Protein AF-A0A3C0ZZ36-F1 (afdb_monomer_lite)

Sequence (146 aa):
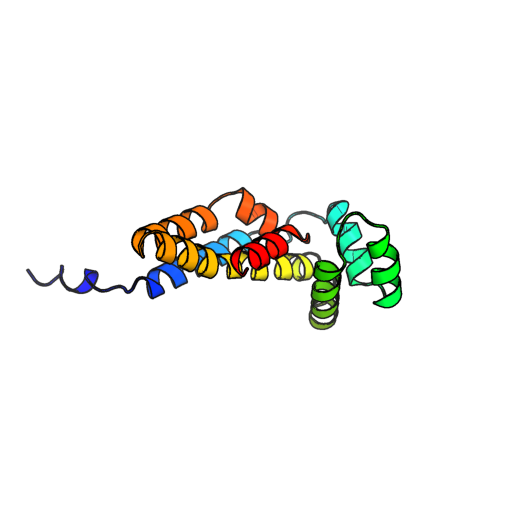MRRYAILQRIPWASWLVLITFLAFALRLARLDFQPLWWDEGWTVYFATSDIPSMMARTAIDIHPPFYYLLLHLWVLLLGPSPFAIRFFSLLVGVLSLPLIFLLARRLFNPRVGLLAALVWAVAPFPIYYSQEARMYALVTFLGLLS

Foldseek 3Di:
DPPVPVPPDPDLVNLLVVLLVLLLVLLLVCLPVDDADDVLVVLLVLLCDDPVVSCVVCVPPPDHSPLSVVLNVQCVPVNSHSSSLLVVLLVLLSLLLVLQLVVLCVVDRNVSSSVRSNCLSPPPVSSVRSSHSDCPSVVSSVVSVD

pLDDT: mean 93.64, std 11.61, range [45.84, 98.75]

Radius of gyration: 18.15 Å; chains: 1; bounding box: 60×28×42 Å

Secondary structure (DSSP, 8-state):
--TTSGGGG--HHHHHHHHHHHHHHHHHTTTTSSPP-HHHHHHHHHHTS-HHHHHHHHTTSSS-THHHHHHHHHHHHH-S-HHHHHHHHHHHHHHHHHHHHHHHHHHT-HHHHHHHHHHHHH-HHHHHHHHSSSTHHHHHHHHHH-

Structure (mmCIF, N/CA/C/O backbone):
data_AF-A0A3C0ZZ36-F1
#
_entry.id   AF-A0A3C0ZZ36-F1
#
loop_
_atom_site.group_PDB
_atom_site.id
_atom_site.type_symbol
_atom_site.label_atom_id
_atom_site.label_alt_id
_atom_site.label_comp_id
_atom_site.label_asym_id
_atom_site.label_entity_id
_atom_site.label_seq_id
_atom_site.pdbx_PDB_ins_code
_atom_site.Cartn_x
_atom_site.Cartn_y
_atom_site.Cartn_z
_atom_site.occupancy
_atom_site.B_iso_or_equiv
_atom_site.auth_seq_id
_atom_site.auth_comp_id
_atom_site.auth_asym_id
_atom_site.auth_atom_id
_atom_site.pdbx_PDB_model_num
ATOM 1 N N . MET A 1 1 ? -37.651 -14.946 23.816 1.00 52.81 1 MET A N 1
ATOM 2 C CA . MET A 1 1 ? -36.394 -14.210 24.106 1.00 52.81 1 MET A CA 1
ATOM 3 C C . MET A 1 1 ? -35.136 -15.075 23.881 1.00 52.81 1 MET A C 1
ATOM 5 O O . MET A 1 1 ? -34.335 -15.234 24.786 1.00 52.81 1 MET A O 1
ATOM 9 N N . ARG A 1 2 ? -34.929 -15.654 22.683 1.00 51.34 2 ARG A N 1
ATOM 10 C CA . ARG A 1 2 ? -33.731 -16.481 22.368 1.00 51.34 2 ARG A CA 1
ATOM 11 C C . ARG A 1 2 ? -32.966 -16.058 21.101 1.00 51.34 2 ARG A C 1
ATOM 13 O O . ARG A 1 2 ? -31.889 -16.575 20.850 1.00 51.34 2 ARG A O 1
ATOM 20 N N . ARG A 1 3 ? -33.475 -15.089 20.325 1.00 48.38 3 ARG A N 1
ATOM 21 C CA . ARG A 1 3 ? -32.844 -14.632 19.066 1.00 48.38 3 ARG A CA 1
ATOM 22 C C . ARG A 1 3 ? -31.754 -13.563 19.243 1.00 48.38 3 ARG A C 1
ATOM 24 O O . ARG A 1 3 ? -30.982 -13.348 18.321 1.00 48.38 3 ARG A O 1
ATOM 31 N N . TYR A 1 4 ? -31.630 -12.954 20.425 1.00 45.84 4 TYR A N 1
ATOM 32 C CA . TYR A 1 4 ? -30.611 -11.927 20.704 1.00 45.84 4 TYR A CA 1
ATOM 33 C C . TYR A 1 4 ? -29.258 -12.492 21.172 1.00 45.84 4 TYR A C 1
ATOM 35 O O . TYR A 1 4 ? -28.280 -11.755 21.233 1.00 45.84 4 TYR A O 1
ATOM 43 N N . ALA A 1 5 ? -29.175 -13.793 21.472 1.00 45.91 5 ALA A N 1
ATOM 44 C CA . ALA A 1 5 ? -27.951 -14.423 21.976 1.00 45.91 5 ALA A CA 1
ATOM 45 C C . ALA A 1 5 ? -26.911 -14.720 20.875 1.00 45.91 5 ALA A C 1
ATOM 47 O O . ALA A 1 5 ? -25.721 -14.794 21.162 1.00 45.91 5 ALA A O 1
ATOM 48 N N . ILE A 1 6 ? -27.335 -14.850 19.611 1.00 47.81 6 ILE A N 1
ATOM 49 C CA . ILE A 1 6 ? -26.441 -15.208 18.492 1.00 47.81 6 ILE A CA 1
ATOM 50 C C . ILE A 1 6 ? -25.561 -14.015 18.073 1.00 47.81 6 ILE A C 1
ATOM 52 O O . ILE A 1 6 ? -24.421 -14.197 17.658 1.00 47.81 6 ILE A O 1
ATOM 56 N N . LEU A 1 7 ? -26.042 -12.781 18.260 1.00 47.69 7 LEU A N 1
ATOM 57 C CA . LEU A 1 7 ? -25.304 -11.562 17.905 1.00 47.69 7 LEU A CA 1
ATOM 58 C C . LEU A 1 7 ? -24.196 -11.192 18.908 1.00 47.69 7 LEU A C 1
ATOM 60 O O . LEU A 1 7 ? -23.440 -10.257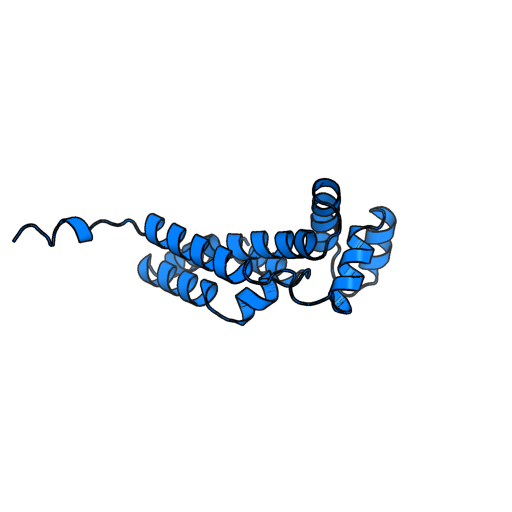 18.658 1.00 47.69 7 LEU A O 1
ATOM 64 N N . GLN A 1 8 ? -24.075 -11.895 20.041 1.00 55.34 8 GLN A N 1
ATOM 65 C CA . GLN A 1 8 ? -23.225 -11.448 21.148 1.00 55.34 8 GLN A CA 1
ATOM 66 C C . GLN A 1 8 ? -21.756 -11.884 21.116 1.00 55.34 8 GLN A C 1
ATOM 68 O O . GLN A 1 8 ? -21.020 -11.477 22.013 1.00 55.34 8 GLN A O 1
ATOM 73 N N . ARG A 1 9 ? -21.260 -12.644 20.131 1.00 58.72 9 ARG A N 1
ATOM 74 C CA . ARG A 1 9 ? -19.826 -13.018 20.117 1.00 58.72 9 ARG A CA 1
ATOM 75 C C . ARG A 1 9 ? -19.209 -13.137 18.730 1.00 58.72 9 ARG A C 1
ATOM 77 O O . ARG A 1 9 ? -18.477 -14.085 18.473 1.00 58.72 9 ARG A O 1
ATOM 84 N N . ILE A 1 10 ? -19.446 -12.176 17.840 1.00 68.50 10 ILE A N 1
ATOM 85 C CA . ILE A 1 10 ? -18.548 -12.052 16.684 1.00 68.50 10 ILE A CA 1
ATOM 86 C C . ILE A 1 10 ? -17.222 -11.480 17.212 1.00 68.50 10 ILE A C 1
ATOM 88 O O . ILE A 1 10 ? -17.213 -10.340 17.691 1.00 68.50 10 ILE A O 1
ATOM 92 N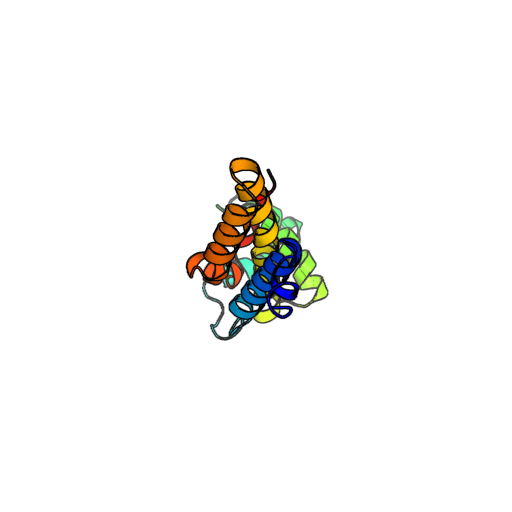 N . PRO A 1 11 ? -16.111 -12.243 17.196 1.00 89.75 11 PRO A N 1
ATOM 93 C CA . PRO A 1 11 ? -14.833 -11.727 17.656 1.00 89.75 11 PRO A CA 1
ATOM 94 C C . PRO A 1 11 ? -14.407 -10.576 16.743 1.00 89.75 11 PRO A C 1
ATOM 96 O O . PRO A 1 11 ? -14.690 -10.575 15.544 1.00 89.75 11 PRO A O 1
ATOM 99 N N . TRP A 1 12 ? -13.682 -9.599 17.288 1.00 91.62 12 TRP A N 1
ATOM 100 C CA . TRP A 1 12 ? -13.133 -8.488 16.498 1.00 91.62 12 TRP A CA 1
ATOM 101 C C . TRP A 1 12 ? -12.318 -8.983 15.291 1.00 91.62 12 TRP A C 1
ATOM 103 O O . TRP A 1 12 ? -12.263 -8.300 14.277 1.00 91.62 12 TRP A O 1
ATOM 113 N N . ALA A 1 13 ? -11.750 -10.191 15.364 1.00 94.19 13 ALA A N 1
ATOM 114 C CA . ALA A 1 13 ? -11.038 -10.826 14.262 1.00 94.19 13 ALA A CA 1
ATOM 115 C C . ALA A 1 13 ? -11.922 -11.023 13.019 1.00 94.19 13 ALA A C 1
ATOM 117 O O . ALA A 1 13 ? -11.485 -10.721 11.916 1.00 94.19 13 ALA A O 1
ATOM 118 N N . SER A 1 14 ? -13.176 -11.461 13.178 1.00 95.94 14 SER A N 1
ATOM 119 C CA . SER A 1 14 ? -14.094 -11.635 12.045 1.00 95.94 14 SER A CA 1
ATOM 120 C C . SER A 1 14 ? -14.426 -10.299 11.385 1.00 95.94 14 SER A C 1
ATOM 122 O O . SER A 1 14 ? -14.431 -10.202 10.163 1.00 95.94 14 SER A O 1
ATOM 124 N N . TRP A 1 15 ? -14.637 -9.249 12.183 1.00 97.19 15 TRP A N 1
ATOM 125 C CA . TRP A 1 15 ? -14.842 -7.898 11.659 1.00 97.19 15 TRP A CA 1
ATOM 126 C C . TRP A 1 15 ? -13.613 -7.377 10.927 1.00 97.19 15 TRP A C 1
ATOM 128 O O . TRP A 1 15 ? -13.745 -6.819 9.845 1.00 97.19 15 TRP A O 1
ATOM 138 N N . LEU A 1 16 ? -12.421 -7.603 11.478 1.00 97.88 16 LEU A N 1
ATOM 139 C CA . LEU A 1 16 ? -11.178 -7.221 10.824 1.00 97.88 16 LEU A CA 1
ATOM 140 C C . LEU A 1 16 ? -11.010 -7.940 9.480 1.00 97.88 16 LEU A C 1
ATOM 142 O O . LEU A 1 16 ? -10.666 -7.292 8.502 1.00 97.88 16 LEU A O 1
ATOM 146 N N . VAL A 1 17 ? -11.315 -9.240 9.399 1.00 98.06 17 VAL A N 1
ATOM 147 C CA . VAL A 1 17 ? -11.288 -9.993 8.132 1.00 98.06 17 VAL A CA 1
ATOM 148 C C . VAL A 1 17 ? -12.256 -9.394 7.111 1.00 98.06 17 VAL A C 1
ATOM 150 O O . VAL A 1 17 ? -11.865 -9.174 5.967 1.00 98.06 17 VAL A O 1
ATOM 153 N N . LEU A 1 18 ? -13.489 -9.076 7.517 1.00 98.25 18 LEU A N 1
ATOM 154 C CA . LEU A 1 18 ? -14.473 -8.443 6.632 1.00 98.25 18 LEU A CA 1
ATOM 155 C C . LEU A 1 18 ? -14.012 -7.060 6.153 1.00 98.25 18 LEU A C 1
ATOM 157 O O . LEU A 1 18 ? -14.162 -6.744 4.975 1.00 98.25 18 LEU A O 1
ATOM 161 N N . ILE A 1 19 ? -13.417 -6.254 7.036 1.00 98.62 19 ILE A N 1
ATOM 162 C CA . ILE A 1 19 ? -12.868 -4.935 6.695 1.00 98.62 19 ILE A CA 1
ATOM 163 C C . ILE A 1 19 ? -11.693 -5.073 5.722 1.00 98.62 19 ILE A C 1
ATOM 165 O O . ILE A 1 19 ? -11.640 -4.348 4.734 1.00 98.62 19 ILE A O 1
ATOM 169 N N . THR A 1 20 ? -10.776 -6.013 5.955 1.00 98.50 20 THR A N 1
ATOM 170 C CA . THR A 1 20 ? -9.646 -6.276 5.052 1.00 98.50 20 THR A CA 1
ATOM 171 C C . THR A 1 20 ? -10.130 -6.758 3.685 1.00 98.50 20 THR A C 1
ATOM 173 O O . THR A 1 20 ? -9.618 -6.305 2.664 1.00 98.50 20 THR A O 1
ATOM 176 N N . PHE A 1 21 ? -11.151 -7.620 3.639 1.00 98.56 21 PHE A N 1
ATOM 177 C CA . PHE A 1 21 ? -11.750 -8.063 2.379 1.00 98.56 21 PHE A CA 1
ATOM 178 C C . PHE A 1 21 ? -12.435 -6.910 1.633 1.00 98.56 21 PHE A C 1
ATOM 180 O O . PHE A 1 21 ? -12.231 -6.752 0.432 1.00 98.56 21 PHE A O 1
ATOM 187 N N . LEU A 1 22 ? -13.186 -6.059 2.341 1.00 98.62 22 LEU A N 1
ATOM 188 C CA . LEU A 1 22 ? -13.759 -4.837 1.772 1.00 98.62 22 LEU A CA 1
ATOM 189 C C . LEU A 1 22 ? -12.660 -3.921 1.215 1.00 98.62 22 LEU A C 1
ATOM 191 O O . LEU A 1 22 ? -12.763 -3.456 0.083 1.00 98.62 22 LEU A O 1
ATOM 195 N N . ALA A 1 23 ? -11.592 -3.695 1.983 1.00 98.56 23 ALA A N 1
ATOM 196 C CA . ALA A 1 23 ? -10.453 -2.881 1.573 1.00 98.56 23 ALA A CA 1
ATOM 197 C C . ALA A 1 23 ? -9.799 -3.422 0.294 1.00 98.56 23 ALA A C 1
ATOM 199 O O . ALA A 1 23 ? -9.497 -2.638 -0.607 1.00 98.56 23 ALA A O 1
ATOM 200 N N . PHE A 1 24 ? -9.611 -4.744 0.216 1.00 98.75 24 PHE A N 1
ATOM 201 C CA . PHE A 1 24 ? -9.090 -5.437 -0.959 1.00 98.75 24 PHE A CA 1
ATOM 202 C C . PHE A 1 24 ? -10.013 -5.266 -2.166 1.00 98.75 24 PHE A C 1
ATOM 204 O O . PHE A 1 24 ? -9.550 -4.839 -3.217 1.00 98.75 24 PHE A O 1
ATOM 211 N N . ALA A 1 25 ? -11.317 -5.514 -2.013 1.00 98.56 25 ALA A N 1
ATOM 212 C CA . ALA A 1 25 ? -12.286 -5.381 -3.098 1.00 98.56 25 ALA A CA 1
ATOM 213 C C . ALA A 1 25 ? -12.347 -3.946 -3.652 1.00 98.56 25 ALA A C 1
ATOM 215 O O . ALA A 1 25 ? -12.322 -3.756 -4.866 1.00 98.56 25 ALA A O 1
ATOM 216 N N . LEU A 1 26 ? -12.363 -2.936 -2.772 1.00 98.38 26 LEU A N 1
ATOM 217 C CA . LEU A 1 26 ? -12.367 -1.525 -3.172 1.00 98.38 26 LEU A CA 1
ATOM 218 C C . LEU A 1 26 ? -11.092 -1.125 -3.919 1.00 98.38 26 LEU A C 1
ATOM 220 O O . LEU A 1 26 ? -11.168 -0.382 -4.890 1.00 98.38 26 LEU A O 1
ATOM 224 N N . ARG A 1 27 ? -9.928 -1.624 -3.488 1.00 98.06 27 ARG A N 1
ATOM 225 C CA . ARG A 1 27 ? -8.645 -1.343 -4.150 1.00 98.06 27 ARG A CA 1
ATOM 226 C C . ARG A 1 27 ? -8.464 -2.151 -5.429 1.00 98.06 27 ARG A C 1
ATOM 228 O O . ARG A 1 27 ? -7.764 -1.702 -6.323 1.00 98.06 27 ARG A O 1
ATOM 235 N N . LEU A 1 28 ? -9.080 -3.323 -5.547 1.00 98.25 28 LEU A N 1
ATOM 236 C CA . LEU A 1 28 ? -9.004 -4.139 -6.760 1.00 98.25 28 LEU A CA 1
ATOM 237 C C . LEU A 1 28 ? -9.914 -3.590 -7.863 1.00 98.25 28 LEU A C 1
ATOM 239 O O . LEU A 1 28 ? -9.624 -3.743 -9.050 1.00 98.25 28 LEU A O 1
ATOM 243 N N . ALA A 1 29 ? -11.012 -2.938 -7.482 1.00 96.75 29 ALA A N 1
ATOM 244 C CA . ALA A 1 29 ? -11.949 -2.352 -8.422 1.00 96.75 29 ALA A CA 1
ATOM 245 C C . ALA A 1 29 ? -11.245 -1.346 -9.347 1.00 96.75 29 ALA A C 1
ATOM 247 O O . ALA A 1 29 ? -10.730 -0.328 -8.893 1.00 96.75 29 ALA A O 1
ATOM 248 N N . ARG A 1 30 ? -11.280 -1.616 -10.660 1.00 94.25 30 ARG A N 1
ATOM 249 C CA . ARG A 1 30 ? -10.719 -0.746 -11.712 1.00 94.25 30 ARG A CA 1
ATOM 250 C C . ARG A 1 30 ? -9.205 -0.502 -11.603 1.00 94.25 30 ARG A C 1
ATOM 252 O O . ARG A 1 30 ? -8.729 0.537 -12.052 1.00 94.25 30 ARG A O 1
ATOM 259 N N . LEU A 1 31 ? -8.455 -1.457 -11.054 1.00 96.12 31 LEU A N 1
ATOM 260 C CA . LEU A 1 31 ? -7.005 -1.339 -10.847 1.00 96.12 31 LEU A CA 1
ATOM 261 C C . LEU A 1 31 ? -6.214 -1.010 -12.132 1.00 96.12 31 LEU A C 1
ATOM 263 O O . LEU A 1 31 ? -5.220 -0.290 -12.095 1.00 96.12 31 LEU A O 1
ATOM 267 N N . ASP A 1 32 ? -6.662 -1.505 -13.281 1.00 93.62 32 ASP A N 1
ATOM 268 C CA . ASP A 1 32 ? -6.039 -1.333 -14.598 1.00 93.62 32 ASP A CA 1
ATOM 269 C C . ASP A 1 32 ? -6.790 -0.352 -15.512 1.00 93.62 32 ASP A C 1
ATOM 271 O O . ASP A 1 32 ? -6.440 -0.201 -16.680 1.00 93.62 32 ASP A O 1
ATOM 275 N N . PHE A 1 33 ? -7.808 0.345 -14.996 1.00 92.88 33 PHE A N 1
ATOM 276 C CA . PHE A 1 33 ? -8.664 1.208 -15.812 1.00 92.88 33 PHE A CA 1
ATOM 277 C C . PHE A 1 33 ? -7.923 2.425 -16.378 1.00 92.88 33 PHE A C 1
ATOM 279 O O . PHE A 1 33 ? -8.180 2.841 -17.506 1.00 92.88 33 PHE A O 1
ATOM 286 N N . GLN A 1 34 ? -7.022 3.020 -15.593 1.00 91.44 34 GLN A N 1
ATOM 287 C CA . GLN A 1 34 ? -6.233 4.171 -16.029 1.00 91.44 34 GLN A CA 1
ATOM 288 C C . GLN A 1 34 ? -4.915 3.710 -16.664 1.00 91.44 34 GLN A C 1
ATOM 290 O O . GLN A 1 34 ? -4.254 2.840 -16.088 1.00 91.44 34 GLN A O 1
ATOM 295 N N . PRO A 1 35 ? -4.475 4.315 -17.782 1.00 93.75 35 PRO A N 1
ATOM 296 C CA . PRO A 1 35 ? -3.114 4.142 -18.279 1.00 93.75 35 PRO A CA 1
ATOM 297 C C . PRO A 1 35 ? -2.071 4.494 -17.212 1.00 93.75 35 PRO A C 1
ATOM 299 O O . PRO A 1 35 ? -2.361 5.234 -16.270 1.00 93.75 35 PRO A O 1
ATOM 302 N N . LEU A 1 36 ? -0.853 3.976 -17.369 1.00 96.25 36 LEU A N 1
ATOM 303 C CA . LEU A 1 36 ? 0.262 4.393 -16.522 1.00 96.25 36 LEU A CA 1
ATOM 304 C C . LEU A 1 36 ? 0.571 5.864 -16.788 1.00 96.25 36 LEU A C 1
ATOM 306 O O . LEU A 1 36 ? 0.721 6.277 -17.940 1.00 96.25 36 LEU A O 1
ATOM 310 N N . TRP A 1 37 ? 0.663 6.645 -15.720 1.00 95.44 37 TRP A N 1
ATOM 311 C CA . TRP A 1 37 ? 1.105 8.032 -15.795 1.00 95.44 37 TRP A CA 1
ATOM 312 C C . TRP A 1 37 ? 2.628 8.121 -15.638 1.00 95.44 37 TRP A C 1
ATOM 314 O O . TRP A 1 37 ? 3.316 7.112 -15.466 1.00 95.44 37 TRP A O 1
ATOM 324 N N . TRP A 1 38 ? 3.166 9.336 -15.740 1.00 96.25 38 TRP A N 1
ATOM 325 C CA . TRP A 1 38 ? 4.606 9.586 -15.856 1.00 96.25 38 TRP A CA 1
ATOM 326 C C . TRP A 1 38 ? 5.448 8.896 -14.768 1.00 96.25 38 TRP A C 1
ATOM 328 O O . TRP A 1 38 ? 6.415 8.196 -15.076 1.00 96.25 38 TRP A O 1
ATOM 338 N N . ASP A 1 39 ? 5.041 9.015 -13.505 1.00 95.12 39 ASP A N 1
ATOM 339 C CA . ASP A 1 39 ? 5.792 8.478 -12.365 1.00 95.12 39 ASP A CA 1
ATOM 340 C C . ASP A 1 39 ? 5.708 6.944 -12.252 1.00 95.12 39 ASP A C 1
ATOM 342 O O . ASP A 1 39 ? 6.658 6.276 -11.822 1.00 95.12 39 ASP A O 1
ATOM 346 N N . GLU A 1 40 ? 4.589 6.346 -12.668 1.00 96.62 40 GLU A N 1
ATOM 347 C CA . GLU A 1 40 ? 4.485 4.889 -12.795 1.00 96.62 40 GLU A CA 1
ATOM 348 C C . GLU A 1 40 ? 5.349 4.371 -13.951 1.00 96.62 40 GLU A C 1
ATOM 350 O O . GLU A 1 40 ? 5.934 3.296 -13.841 1.00 96.62 40 GLU A O 1
ATOM 355 N N . GLY A 1 41 ? 5.509 5.151 -15.025 1.00 96.25 41 GLY A N 1
ATOM 356 C CA . GLY A 1 41 ? 6.432 4.839 -16.117 1.00 96.25 41 GLY A CA 1
ATOM 357 C C . GLY A 1 41 ? 7.881 4.705 -15.640 1.00 96.25 41 GLY A C 1
ATOM 358 O O . GLY A 1 41 ? 8.544 3.713 -15.947 1.00 96.25 41 GLY A O 1
ATOM 359 N N . TRP A 1 42 ? 8.353 5.644 -14.812 1.00 94.94 42 TRP A N 1
ATOM 360 C CA . TRP A 1 42 ? 9.669 5.546 -14.162 1.00 94.94 42 TRP A CA 1
ATOM 361 C C . TRP A 1 42 ? 9.789 4.325 -13.260 1.00 94.94 42 TRP A C 1
ATOM 363 O O . TRP A 1 42 ? 10.823 3.657 -13.232 1.00 94.94 42 TRP A O 1
ATOM 373 N N . THR A 1 43 ? 8.712 4.003 -12.554 1.00 96.19 43 THR A N 1
ATOM 374 C CA . THR A 1 43 ? 8.667 2.818 -11.703 1.00 96.19 43 THR A CA 1
ATOM 375 C C . THR A 1 43 ? 8.84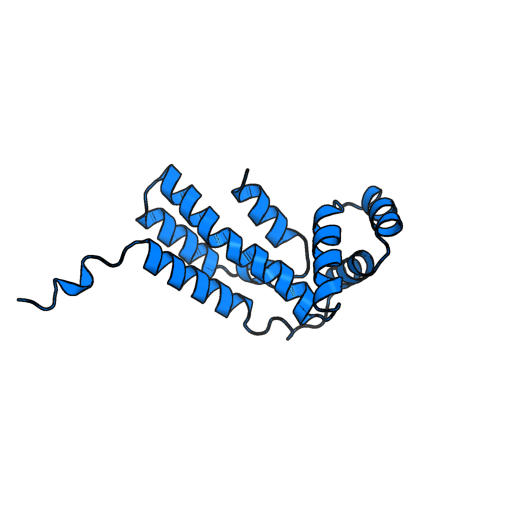0 1.539 -12.518 1.00 96.19 43 THR A C 1
ATOM 377 O O . THR A 1 43 ? 9.652 0.692 -12.145 1.00 96.19 43 THR A O 1
ATOM 380 N N . VAL A 1 44 ? 8.132 1.411 -13.645 1.00 96.81 44 VAL A N 1
ATOM 381 C CA . VAL A 1 44 ? 8.298 0.279 -14.567 1.00 96.81 44 VAL A CA 1
ATOM 382 C C . VAL A 1 44 ? 9.724 0.232 -15.099 1.00 96.81 44 VAL A C 1
ATOM 384 O O . VAL A 1 44 ? 10.351 -0.819 -15.019 1.00 96.81 44 VAL A O 1
ATOM 387 N N . TYR A 1 45 ? 10.261 1.364 -15.564 1.00 96.00 45 TYR A N 1
ATOM 388 C CA . TYR A 1 45 ? 11.627 1.452 -16.083 1.00 96.00 45 TYR A CA 1
ATOM 389 C C . TYR A 1 45 ? 12.661 0.900 -15.091 1.00 96.00 45 TYR A C 1
ATOM 391 O O . TYR A 1 45 ? 13.483 0.056 -15.460 1.00 96.00 45 TYR A O 1
ATOM 399 N N . PHE A 1 46 ? 12.597 1.317 -13.822 1.00 96.31 46 PHE A N 1
ATOM 400 C CA . PHE A 1 46 ? 13.496 0.812 -12.784 1.00 96.31 46 PHE A CA 1
ATOM 401 C C . PHE A 1 46 ? 13.245 -0.660 -12.459 1.00 96.31 46 PHE A C 1
ATOM 403 O O . PHE A 1 46 ? 14.197 -1.433 -12.411 1.00 96.31 46 PHE A O 1
ATOM 410 N N . ALA A 1 47 ? 11.984 -1.066 -12.295 1.00 96.50 47 ALA A N 1
ATOM 411 C CA . ALA A 1 47 ? 11.631 -2.443 -11.958 1.00 96.50 47 ALA A CA 1
ATOM 412 C C . ALA A 1 47 ? 12.002 -3.449 -13.061 1.00 96.50 47 ALA A C 1
ATOM 414 O O . ALA A 1 47 ? 12.222 -4.617 -12.760 1.00 96.50 47 ALA A O 1
ATOM 415 N N . THR A 1 48 ? 12.109 -3.025 -14.323 1.00 96.81 48 THR A N 1
ATOM 416 C CA . THR A 1 48 ? 12.551 -3.882 -15.439 1.00 96.81 48 THR A CA 1
ATOM 417 C C . THR A 1 48 ? 14.038 -3.750 -15.780 1.00 96.81 48 THR A C 1
ATOM 419 O O . THR A 1 48 ? 14.522 -4.463 -16.655 1.00 96.81 48 THR A O 1
ATOM 422 N N . SER A 1 49 ? 14.765 -2.841 -15.127 1.00 95.75 49 SER A N 1
ATOM 423 C CA . SER A 1 49 ? 16.213 -2.686 -15.310 1.00 95.75 49 SER A CA 1
ATOM 424 C C . SER A 1 49 ? 16.991 -3.769 -14.556 1.00 95.75 49 SER A C 1
ATOM 426 O O . SER A 1 49 ? 16.472 -4.392 -13.628 1.00 95.75 49 SER A O 1
ATOM 428 N N . ASP A 1 50 ? 18.262 -3.976 -14.918 1.00 96.00 50 ASP A N 1
ATOM 429 C CA . ASP A 1 50 ? 19.156 -4.777 -14.082 1.00 96.00 50 ASP A CA 1
ATOM 430 C C . ASP A 1 50 ? 19.378 -4.110 -12.708 1.00 96.00 50 ASP A C 1
ATOM 432 O O . ASP A 1 50 ? 19.303 -2.884 -12.553 1.00 96.00 50 ASP A O 1
ATOM 436 N N . ILE A 1 51 ? 19.624 -4.933 -11.683 1.00 96.50 51 ILE A N 1
ATOM 437 C CA . ILE A 1 51 ? 19.749 -4.458 -10.299 1.00 96.50 51 ILE A CA 1
ATOM 438 C C . ILE A 1 51 ? 20.897 -3.442 -10.141 1.00 96.50 51 ILE A C 1
ATOM 440 O O . ILE A 1 51 ? 20.653 -2.400 -9.528 1.00 96.50 51 ILE A O 1
ATOM 444 N N . PRO A 1 52 ? 22.118 -3.660 -10.680 1.00 96.69 52 PRO A N 1
ATOM 445 C CA . PRO A 1 52 ? 23.204 -2.686 -10.554 1.00 96.69 52 PRO A CA 1
ATOM 446 C C . PRO A 1 52 ? 22.863 -1.310 -11.142 1.00 96.69 52 PRO A C 1
ATOM 448 O O . PRO A 1 52 ? 23.103 -0.291 -10.494 1.00 96.69 52 PRO A O 1
ATOM 451 N N . SER A 1 53 ? 22.255 -1.263 -12.328 1.00 95.12 53 SER A N 1
ATOM 452 C CA . SER A 1 53 ? 21.847 -0.020 -12.986 1.00 95.12 53 SER A CA 1
ATOM 453 C C . SER A 1 53 ? 20.725 0.669 -12.226 1.00 95.12 53 SER A C 1
ATOM 455 O O . SER A 1 53 ? 20.759 1.889 -12.065 1.00 95.12 53 SER A O 1
ATOM 457 N N . MET A 1 54 ? 19.743 -0.089 -11.730 1.00 96.25 54 MET A N 1
ATOM 458 C CA . MET A 1 54 ? 18.690 0.444 -10.868 1.00 96.25 54 MET A CA 1
ATOM 459 C C . MET A 1 54 ? 19.292 1.074 -9.608 1.00 96.25 54 MET A C 1
ATOM 461 O O . MET A 1 54 ? 18.961 2.215 -9.291 1.00 96.25 54 MET A O 1
ATOM 465 N N . MET A 1 55 ? 20.203 0.383 -8.916 1.00 96.06 55 MET A N 1
ATOM 466 C CA . MET A 1 55 ? 20.866 0.905 -7.714 1.00 96.06 55 MET A CA 1
ATOM 467 C C . MET A 1 55 ? 21.673 2.172 -8.015 1.00 96.06 55 MET A C 1
ATOM 469 O O . MET A 1 55 ? 21.528 3.169 -7.316 1.00 96.06 55 MET A O 1
ATOM 473 N N . ALA A 1 56 ? 22.475 2.166 -9.083 1.00 94.81 56 ALA A N 1
ATOM 474 C CA . ALA A 1 56 ? 23.293 3.315 -9.463 1.00 94.81 56 ALA A CA 1
ATOM 475 C C . ALA A 1 56 ? 22.449 4.551 -9.816 1.00 94.81 56 ALA A C 1
ATOM 477 O O . ALA A 1 56 ? 22.803 5.668 -9.448 1.00 94.81 56 ALA A O 1
ATOM 478 N N . ARG A 1 57 ? 21.318 4.362 -10.507 1.00 92.81 57 ARG A N 1
ATOM 479 C CA . ARG A 1 57 ? 20.431 5.463 -10.913 1.00 92.81 57 ARG A CA 1
ATOM 480 C C . ARG A 1 57 ? 19.587 5.988 -9.756 1.00 92.81 57 ARG A C 1
ATOM 482 O O . ARG A 1 57 ? 19.441 7.194 -9.619 1.00 92.81 57 ARG A O 1
ATOM 489 N N . THR A 1 58 ? 19.061 5.103 -8.913 1.00 92.94 58 THR A N 1
ATOM 490 C CA . THR A 1 58 ? 18.267 5.498 -7.735 1.00 92.94 58 THR A CA 1
ATOM 491 C C . THR A 1 58 ? 19.117 6.160 -6.651 1.00 92.94 58 THR A C 1
ATOM 493 O O . THR A 1 58 ? 18.602 6.981 -5.903 1.00 92.94 58 THR A O 1
ATOM 496 N N . ALA A 1 59 ? 20.425 5.884 -6.592 1.00 91.44 59 ALA A N 1
ATOM 497 C CA . ALA A 1 59 ? 21.348 6.551 -5.669 1.00 91.44 59 ALA A CA 1
ATOM 498 C C . ALA A 1 59 ? 21.492 8.067 -5.913 1.00 91.44 59 ALA A C 1
ATOM 500 O O . ALA A 1 59 ? 21.903 8.791 -5.009 1.00 91.44 59 ALA A O 1
ATOM 501 N N . ILE A 1 60 ? 21.165 8.537 -7.120 1.00 91.12 60 ILE A N 1
ATOM 502 C CA . ILE A 1 60 ? 21.132 9.962 -7.486 1.00 91.12 60 ILE A CA 1
ATOM 503 C C . ILE A 1 60 ? 19.701 10.473 -7.726 1.00 91.12 60 ILE A C 1
ATOM 505 O O . ILE A 1 60 ? 19.524 11.608 -8.166 1.00 91.12 60 ILE A O 1
ATOM 509 N N . ASP A 1 61 ? 18.691 9.640 -7.461 1.00 86.44 61 ASP A N 1
ATOM 510 C CA . ASP A 1 61 ? 17.272 9.993 -7.521 1.00 86.44 61 ASP A CA 1
ATOM 511 C C . ASP A 1 61 ? 16.774 10.439 -6.136 1.00 86.44 61 ASP A C 1
ATOM 513 O O . ASP A 1 61 ? 17.437 10.253 -5.115 1.00 86.44 61 ASP A O 1
ATOM 517 N N . ILE A 1 62 ? 15.573 11.012 -6.083 1.00 86.50 62 ILE A N 1
ATOM 518 C CA . ILE A 1 62 ? 14.921 11.376 -4.819 1.00 86.50 62 ILE A CA 1
ATOM 519 C C . ILE A 1 62 ? 14.270 10.168 -4.118 1.00 86.50 62 ILE A C 1
ATOM 521 O O . ILE A 1 62 ? 13.950 10.250 -2.931 1.00 86.50 62 ILE A O 1
ATOM 525 N N . HIS A 1 63 ? 14.060 9.048 -4.822 1.00 86.62 63 HIS A N 1
ATOM 526 C CA . HIS A 1 63 ? 13.381 7.860 -4.303 1.00 86.62 63 HIS A CA 1
ATOM 527 C C . HIS A 1 63 ? 14.352 6.708 -3.994 1.00 86.62 63 HIS A C 1
ATOM 529 O O . HIS A 1 63 ? 15.021 6.205 -4.901 1.00 86.62 63 HIS A O 1
ATOM 535 N N . PRO A 1 64 ? 14.368 6.195 -2.748 1.00 88.19 64 PRO A N 1
ATOM 536 C CA . PRO A 1 64 ? 15.197 5.050 -2.381 1.00 88.19 64 PRO A CA 1
ATOM 537 C C . PRO A 1 64 ? 14.879 3.771 -3.185 1.00 88.19 64 PRO A C 1
ATOM 539 O O . PRO A 1 64 ? 13.719 3.522 -3.527 1.00 88.19 64 PRO A O 1
ATOM 542 N N . PRO A 1 65 ? 15.870 2.883 -3.401 1.00 94.06 65 PRO A N 1
ATOM 543 C CA . PRO A 1 65 ? 15.747 1.722 -4.290 1.00 94.06 65 PRO A CA 1
ATOM 544 C C . PRO A 1 65 ? 14.793 0.629 -3.802 1.00 94.06 65 PRO A C 1
ATOM 546 O O . PRO A 1 65 ? 14.428 -0.254 -4.574 1.00 94.06 65 PRO A O 1
ATOM 549 N N . PHE A 1 66 ? 14.426 0.630 -2.519 1.00 96.06 66 PHE A N 1
ATOM 550 C CA . PHE A 1 66 ? 13.829 -0.545 -1.885 1.00 96.06 66 PHE A CA 1
ATOM 551 C C . PHE A 1 66 ? 12.483 -0.947 -2.496 1.00 96.06 66 PHE A C 1
ATOM 553 O O . PHE A 1 66 ? 12.247 -2.128 -2.739 1.00 96.06 66 PHE A O 1
ATOM 560 N N . TYR A 1 67 ? 11.627 0.028 -2.817 1.00 97.19 67 TYR A N 1
ATOM 561 C CA . TYR A 1 67 ? 10.362 -0.250 -3.497 1.00 97.19 67 TYR A CA 1
ATOM 562 C C . TYR A 1 67 ? 10.589 -0.875 -4.880 1.00 97.19 67 TYR A C 1
ATOM 564 O O . TYR A 1 67 ? 9.979 -1.893 -5.200 1.00 97.19 67 TYR A O 1
ATOM 572 N N . TYR A 1 68 ? 11.508 -0.311 -5.671 1.00 97.19 68 TYR A N 1
ATOM 573 C CA . TYR A 1 68 ? 11.821 -0.813 -7.009 1.00 97.19 68 TYR A CA 1
ATOM 574 C C . TYR A 1 68 ? 12.435 -2.214 -6.968 1.00 97.19 68 TYR A C 1
ATOM 576 O O . TYR A 1 68 ? 12.105 -3.037 -7.811 1.00 97.19 68 TYR A O 1
ATOM 584 N N . LEU A 1 69 ? 13.257 -2.521 -5.959 1.00 97.56 69 LEU A N 1
ATOM 585 C CA . LEU A 1 69 ? 13.836 -3.852 -5.773 1.00 97.56 69 LEU A CA 1
ATOM 586 C C . LEU A 1 69 ? 12.765 -4.912 -5.488 1.00 97.56 69 LEU A C 1
ATOM 588 O O . LEU A 1 69 ? 12.784 -5.985 -6.087 1.00 97.56 69 LEU A O 1
ATOM 592 N N . LEU A 1 70 ? 11.815 -4.618 -4.597 1.00 98.12 70 LEU A N 1
ATOM 593 C CA . LEU A 1 70 ? 10.708 -5.538 -4.326 1.00 98.12 70 LEU A CA 1
ATOM 594 C C . LEU A 1 70 ? 9.810 -5.704 -5.554 1.00 98.12 70 LEU A C 1
ATOM 596 O O . LEU A 1 70 ? 9.411 -6.822 -5.882 1.00 98.12 70 LEU A O 1
ATOM 600 N N . LEU A 1 71 ? 9.536 -4.606 -6.259 1.00 98.25 71 LEU A N 1
ATOM 601 C CA . LEU A 1 71 ? 8.741 -4.643 -7.477 1.00 98.25 71 LEU A CA 1
ATOM 602 C C . LEU A 1 71 ? 9.459 -5.387 -8.612 1.00 98.25 71 LEU A C 1
ATOM 604 O O . LEU A 1 71 ? 8.800 -6.094 -9.363 1.00 98.25 71 LEU A O 1
ATOM 608 N N . HIS A 1 72 ? 10.787 -5.305 -8.713 1.00 98.00 72 HIS A N 1
ATOM 609 C CA . HIS A 1 72 ? 11.585 -6.086 -9.661 1.00 98.00 72 HIS A CA 1
ATOM 610 C C . HIS A 1 72 ? 11.358 -7.586 -9.452 1.00 98.00 72 HIS A C 1
ATOM 612 O O . HIS A 1 72 ? 10.986 -8.292 -10.387 1.00 98.00 72 HIS A O 1
ATOM 618 N N . LEU A 1 73 ? 11.476 -8.066 -8.208 1.00 98.06 73 LEU A N 1
ATOM 619 C CA . LEU A 1 73 ? 11.197 -9.467 -7.872 1.00 98.06 73 LEU A CA 1
ATOM 620 C C . LEU A 1 73 ? 9.751 -9.860 -8.203 1.00 98.06 73 LEU A C 1
ATOM 622 O O . LEU A 1 73 ? 9.507 -10.952 -8.708 1.00 98.06 73 LEU A O 1
ATOM 626 N N . TRP A 1 74 ? 8.795 -8.967 -7.958 1.00 98.38 74 TRP A N 1
ATOM 627 C CA . TRP A 1 74 ? 7.390 -9.185 -8.296 1.00 98.38 74 TRP A CA 1
ATOM 628 C C . TRP A 1 74 ? 7.150 -9.293 -9.809 1.00 98.38 74 TRP A C 1
ATOM 630 O O . TRP A 1 74 ? 6.450 -10.193 -10.277 1.00 98.38 74 TRP A O 1
ATOM 640 N N . VAL A 1 75 ? 7.772 -8.404 -10.584 1.00 97.88 75 VAL A N 1
ATOM 641 C CA . VAL A 1 75 ? 7.709 -8.377 -12.050 1.00 97.88 75 VAL A CA 1
ATOM 642 C C . VAL A 1 75 ? 8.348 -9.624 -12.656 1.00 97.88 75 VAL A C 1
ATOM 644 O O . VAL A 1 75 ? 7.821 -10.139 -13.639 1.00 97.88 75 VAL A O 1
ATOM 647 N N . LEU A 1 76 ? 9.413 -10.171 -12.062 1.00 97.44 76 LEU A N 1
ATOM 648 C CA . LEU A 1 76 ? 9.984 -11.451 -12.503 1.00 97.44 76 LEU A CA 1
ATOM 649 C C . LEU A 1 76 ? 8.985 -12.617 -12.394 1.00 97.44 76 LEU A C 1
ATOM 651 O O . LEU A 1 76 ? 9.077 -13.565 -13.169 1.00 97.44 76 LEU A O 1
ATOM 655 N N . LEU A 1 77 ? 8.033 -12.552 -11.456 1.00 97.38 77 LEU A N 1
ATOM 656 C CA . LEU A 1 77 ? 7.040 -13.606 -11.232 1.00 97.38 77 LEU A CA 1
ATOM 657 C C . LEU A 1 77 ? 5.775 -13.437 -12.086 1.00 97.38 77 LEU A C 1
ATOM 659 O O . LEU A 1 77 ? 5.232 -14.428 -12.566 1.00 97.38 77 LEU A O 1
ATOM 663 N N . LEU A 1 78 ? 5.281 -12.204 -12.244 1.00 97.12 78 LEU A N 1
ATOM 664 C CA . LEU A 1 78 ? 3.961 -11.920 -12.838 1.00 97.12 78 LEU A CA 1
ATOM 665 C C . LEU A 1 78 ? 4.006 -11.056 -14.110 1.00 97.12 78 LEU A C 1
ATOM 667 O O . LEU A 1 78 ? 2.973 -10.833 -14.743 1.00 97.12 78 LEU A O 1
ATOM 671 N N . GLY A 1 79 ? 5.186 -10.573 -14.495 1.00 96.69 79 GLY A N 1
ATOM 672 C CA . GLY A 1 79 ? 5.394 -9.671 -15.626 1.00 96.69 79 GLY A CA 1
ATOM 673 C C . GLY A 1 79 ? 5.085 -8.193 -15.323 1.00 96.69 79 GLY A C 1
ATOM 674 O O . GLY A 1 79 ? 4.491 -7.864 -14.295 1.00 96.69 79 GLY A O 1
ATOM 675 N N . PRO A 1 80 ? 5.467 -7.266 -16.224 1.00 95.94 80 PRO A N 1
ATOM 676 C CA . PRO A 1 80 ? 5.388 -5.817 -16.000 1.00 95.94 80 PRO A CA 1
ATOM 677 C C . PRO A 1 80 ? 4.057 -5.188 -16.453 1.00 95.94 80 PRO A C 1
ATOM 679 O O . PRO A 1 80 ? 4.024 -4.033 -16.874 1.00 95.94 80 PRO A O 1
ATOM 682 N N . SER A 1 81 ? 2.947 -5.931 -16.427 1.00 96.00 81 SER A N 1
ATOM 683 C CA . SER A 1 81 ? 1.654 -5.366 -16.842 1.00 96.00 81 SER A CA 1
ATOM 684 C C . SER A 1 81 ? 1.173 -4.286 -15.857 1.00 96.00 81 SER A C 1
ATOM 686 O O . SER A 1 81 ? 1.442 -4.415 -14.658 1.00 96.00 81 SER A O 1
ATOM 688 N N . PRO A 1 82 ? 0.411 -3.263 -16.305 1.00 96.12 82 PRO A N 1
ATOM 689 C CA . PRO A 1 82 ? -0.162 -2.247 -15.416 1.00 96.12 82 PRO A CA 1
ATOM 690 C C . PRO A 1 82 ? -0.933 -2.847 -14.236 1.00 96.12 82 PRO A C 1
ATOM 692 O O . PRO A 1 82 ? -0.793 -2.396 -13.100 1.00 96.12 82 PRO A O 1
ATOM 695 N N . PHE A 1 83 ? -1.691 -3.917 -14.491 1.00 97.56 83 PHE A N 1
ATOM 696 C CA . PHE A 1 83 ? -2.379 -4.660 -13.444 1.00 97.56 83 PHE A CA 1
ATOM 697 C C . PHE A 1 83 ? -1.389 -5.268 -12.443 1.00 97.56 83 PHE A C 1
ATOM 699 O O . PHE A 1 83 ? -1.518 -5.032 -11.247 1.00 97.56 83 PHE A O 1
ATOM 706 N N . ALA A 1 84 ? -0.387 -6.023 -12.910 1.00 97.62 84 ALA A N 1
ATOM 707 C CA . ALA A 1 84 ? 0.545 -6.737 -12.037 1.00 97.62 84 ALA A CA 1
ATOM 708 C C . ALA A 1 84 ? 1.345 -5.792 -11.129 1.00 97.62 84 ALA A C 1
ATOM 710 O O . ALA A 1 84 ? 1.474 -6.066 -9.934 1.00 97.62 84 ALA A O 1
ATOM 711 N N . ILE A 1 85 ? 1.839 -4.671 -11.663 1.00 97.62 85 ILE A N 1
ATOM 712 C CA . ILE A 1 85 ? 2.640 -3.716 -10.883 1.00 97.62 85 ILE A CA 1
ATOM 713 C C . ILE A 1 85 ? 1.801 -2.970 -9.839 1.00 97.62 85 ILE A C 1
ATOM 715 O O . ILE A 1 85 ? 2.242 -2.797 -8.705 1.00 97.62 85 ILE A O 1
ATOM 719 N N . ARG A 1 86 ? 0.561 -2.588 -10.172 1.00 98.31 86 ARG A N 1
ATOM 720 C CA . ARG A 1 86 ? -0.355 -1.949 -9.215 1.00 98.31 86 ARG A CA 1
ATOM 721 C C . ARG A 1 86 ? -0.886 -2.953 -8.199 1.00 98.31 86 ARG A C 1
ATOM 723 O O . ARG A 1 86 ? -1.122 -2.600 -7.048 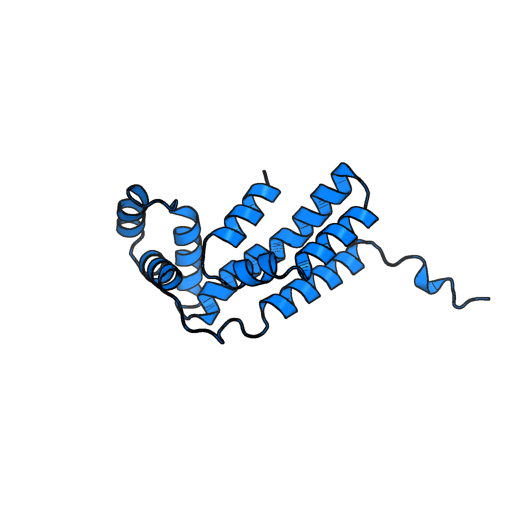1.00 98.31 86 ARG A O 1
ATOM 730 N N . PHE A 1 87 ? -1.018 -4.221 -8.589 1.00 98.44 87 PHE A N 1
ATOM 731 C CA . PHE A 1 87 ? -1.440 -5.292 -7.693 1.00 98.44 87 PHE A CA 1
ATOM 732 C C . PHE A 1 87 ? -0.430 -5.519 -6.560 1.00 98.44 87 PHE A C 1
ATOM 734 O O . PHE A 1 87 ? -0.841 -5.778 -5.431 1.00 98.44 87 PHE A O 1
ATOM 741 N N . PHE A 1 88 ? 0.871 -5.318 -6.807 1.00 98.50 88 PHE A N 1
ATOM 742 C CA . PHE A 1 88 ? 1.876 -5.288 -5.740 1.00 98.50 88 PHE A CA 1
ATOM 743 C C . PHE A 1 88 ? 1.570 -4.203 -4.694 1.00 98.50 88 PHE A C 1
ATOM 745 O O . PHE A 1 88 ? 1.400 -4.518 -3.513 1.00 98.50 88 PHE A O 1
ATOM 752 N N . SER A 1 89 ? 1.440 -2.939 -5.118 1.00 98.19 89 SER A N 1
ATOM 753 C CA . SER A 1 89 ? 1.097 -1.823 -4.220 1.00 98.19 89 SER A CA 1
ATOM 754 C C . SER A 1 89 ? -0.218 -2.058 -3.481 1.00 98.19 89 SER A C 1
ATOM 756 O O . SER A 1 89 ? -0.315 -1.771 -2.286 1.00 98.19 89 SER A O 1
ATOM 758 N N . LEU A 1 90 ? -1.209 -2.636 -4.161 1.00 98.38 90 LEU A N 1
ATOM 759 C CA . LEU A 1 90 ? -2.504 -2.967 -3.583 1.00 98.38 90 LEU A CA 1
ATOM 760 C C . LEU A 1 90 ? -2.356 -3.937 -2.420 1.00 98.38 90 LEU A C 1
ATOM 762 O O . LEU A 1 90 ? -2.907 -3.683 -1.348 1.00 98.38 90 LEU A O 1
ATOM 766 N N . LEU A 1 91 ? -1.624 -5.037 -2.614 1.00 98.50 91 LEU A N 1
ATOM 767 C CA . LEU A 1 91 ? -1.424 -6.042 -1.573 1.00 98.50 91 LEU A CA 1
ATOM 768 C C . LEU A 1 91 ? -0.734 -5.430 -0.354 1.00 98.50 91 LEU A C 1
ATOM 770 O O . LEU A 1 91 ? -1.206 -5.608 0.767 1.00 98.50 91 LEU A O 1
ATOM 774 N N . VAL A 1 92 ? 0.319 -4.642 -0.570 1.00 98.31 92 VAL A N 1
ATOM 775 C CA . VAL A 1 92 ? 1.027 -3.935 0.508 1.00 98.31 92 VAL A CA 1
ATOM 776 C C . VAL A 1 92 ? 0.099 -2.946 1.234 1.00 98.31 92 VAL A C 1
ATOM 778 O O . VAL A 1 92 ? 0.065 -2.896 2.467 1.00 98.31 92 VAL A O 1
ATOM 781 N N . GLY A 1 93 ? -0.724 -2.206 0.490 1.00 98.31 93 GLY A N 1
ATOM 782 C CA . GLY A 1 93 ? -1.721 -1.293 1.047 1.00 98.31 93 GLY A CA 1
ATOM 783 C C . GLY A 1 93 ? -2.789 -2.008 1.881 1.00 98.31 93 GLY A C 1
ATOM 784 O O . GLY A 1 93 ? -3.167 -1.527 2.950 1.00 98.31 93 GLY A O 1
ATOM 785 N N . VAL A 1 94 ? -3.239 -3.190 1.450 1.00 98.62 94 VAL A N 1
ATOM 786 C CA . VAL A 1 94 ? -4.190 -4.031 2.199 1.00 98.62 94 VAL A CA 1
ATOM 787 C C . VAL A 1 94 ? -3.553 -4.601 3.470 1.00 98.62 94 VAL A C 1
ATOM 789 O O . VAL A 1 94 ? -4.196 -4.613 4.520 1.00 98.62 94 VAL A O 1
ATOM 792 N N . LEU A 1 95 ? -2.280 -5.006 3.420 1.00 98.19 95 LEU A N 1
ATOM 793 C CA . LEU A 1 95 ? -1.538 -5.501 4.587 1.00 98.19 95 LEU A CA 1
ATOM 794 C C . LEU A 1 95 ? -1.330 -4.432 5.672 1.00 98.19 95 LEU A C 1
ATOM 796 O O . LEU A 1 95 ? -1.124 -4.776 6.836 1.00 98.19 95 LEU A O 1
ATOM 800 N N . SER A 1 96 ? -1.463 -3.146 5.335 1.00 98.38 96 SER A N 1
ATOM 801 C CA . SER A 1 96 ? -1.461 -2.059 6.323 1.00 98.38 96 SER A CA 1
ATOM 802 C C . SER A 1 96 ? -2.690 -2.080 7.248 1.00 98.38 96 SER A C 1
ATOM 804 O O . SER A 1 96 ? -2.605 -1.605 8.379 1.00 98.38 96 SER A O 1
ATOM 806 N N . LEU A 1 97 ? -3.834 -2.646 6.829 1.00 98.25 97 LEU A N 1
ATOM 807 C CA . LEU A 1 97 ? -5.081 -2.601 7.615 1.00 98.25 97 LEU A CA 1
ATOM 808 C C . LEU A 1 97 ? -4.985 -3.344 8.960 1.00 98.25 97 LEU A C 1
ATOM 810 O O . LEU A 1 97 ? -5.356 -2.759 9.983 1.00 98.25 97 LEU A O 1
ATOM 814 N N . PRO A 1 98 ? -4.473 -4.591 9.015 1.00 97.94 98 PRO A N 1
ATOM 815 C CA . PRO A 1 98 ? -4.195 -5.254 10.284 1.00 97.94 98 PRO A CA 1
ATOM 816 C C . PRO A 1 98 ? -3.266 -4.450 11.198 1.00 97.94 98 PRO A C 1
ATOM 818 O O . PRO A 1 98 ? -3.514 -4.394 12.400 1.00 97.94 98 PRO A O 1
ATOM 821 N N . LEU A 1 99 ? -2.237 -3.791 10.654 1.00 98.50 99 LEU A N 1
ATOM 822 C CA . LEU A 1 99 ? -1.302 -2.995 11.456 1.00 98.50 99 LEU A CA 1
ATOM 823 C C . LEU A 1 99 ? -1.976 -1.752 12.048 1.00 98.50 99 LEU A C 1
ATOM 825 O O . LEU A 1 99 ? -1.827 -1.488 13.239 1.00 98.50 99 LEU A O 1
ATOM 829 N N . ILE A 1 100 ? -2.805 -1.053 11.267 1.00 98.50 100 ILE A N 1
ATOM 830 C CA . ILE A 1 100 ? -3.621 0.074 11.749 1.00 98.50 100 ILE A CA 1
ATOM 831 C C . ILE A 1 100 ? -4.541 -0.372 12.883 1.00 98.50 100 ILE A C 1
ATOM 833 O O . ILE A 1 100 ? -4.613 0.287 13.923 1.00 98.50 100 ILE A O 1
ATOM 837 N N . PHE A 1 101 ? -5.216 -1.514 12.711 1.00 98.56 101 PHE A N 1
ATOM 838 C CA . PHE A 1 101 ? -6.046 -2.096 13.761 1.00 98.56 101 PHE A CA 1
ATOM 839 C C . PHE A 1 101 ? -5.232 -2.365 15.032 1.00 98.56 101 PHE A C 1
ATOM 841 O O . PHE A 1 101 ? -5.666 -1.991 16.123 1.00 98.56 101 PHE A O 1
ATOM 848 N N . LEU A 1 102 ? -4.069 -3.013 14.907 1.00 98.25 102 LEU A N 1
ATOM 849 C CA . LEU A 1 102 ? -3.223 -3.376 16.044 1.00 98.25 102 LEU A CA 1
ATOM 850 C C . LEU A 1 102 ? -2.698 -2.138 16.776 1.00 98.25 102 LEU A C 1
ATOM 852 O O . LEU A 1 102 ? -2.762 -2.099 18.006 1.00 98.25 102 LEU A O 1
ATOM 856 N N . LEU A 1 103 ? -2.256 -1.117 16.041 1.00 98.44 103 LEU A N 1
ATOM 857 C CA . LEU A 1 103 ? -1.785 0.147 16.599 1.00 98.44 103 LEU A CA 1
ATOM 858 C C . LEU A 1 103 ? -2.898 0.860 17.378 1.00 98.44 103 LEU A C 1
ATOM 860 O O . LEU A 1 103 ? -2.747 1.138 18.568 1.00 98.44 103 LEU A O 1
ATOM 864 N N . ALA A 1 104 ? -4.055 1.088 16.754 1.00 98.44 104 ALA A N 1
ATOM 865 C CA . ALA A 1 104 ? -5.181 1.758 17.403 1.00 98.44 104 ALA A CA 1
ATOM 866 C C . ALA A 1 104 ? -5.761 0.935 18.568 1.00 98.44 104 ALA A C 1
ATOM 868 O O . ALA A 1 104 ? -6.170 1.492 19.589 1.00 98.44 104 ALA A O 1
ATOM 869 N N . ARG A 1 105 ? -5.748 -0.400 18.472 1.00 97.75 105 ARG A N 1
ATOM 870 C CA . ARG A 1 105 ? -6.111 -1.281 19.589 1.00 97.75 105 ARG A CA 1
ATOM 871 C C . ARG A 1 105 ? -5.137 -1.146 20.757 1.00 97.75 105 ARG A C 1
ATOM 873 O O . ARG A 1 105 ? -5.597 -1.164 21.894 1.00 97.75 105 ARG A O 1
ATOM 880 N N . ARG A 1 106 ? -3.830 -1.054 20.491 1.00 97.62 106 ARG A N 1
ATOM 881 C CA . ARG A 1 106 ? -2.787 -0.905 21.518 1.00 97.62 106 ARG A CA 1
ATOM 882 C C . ARG A 1 106 ? -2.886 0.438 22.238 1.00 97.62 106 ARG A C 1
ATOM 884 O O . ARG A 1 106 ? -2.689 0.476 23.445 1.00 97.62 106 ARG A O 1
ATOM 891 N N . LEU A 1 107 ? -3.187 1.511 21.507 1.00 98.31 107 LEU A N 1
ATOM 892 C CA . LEU A 1 107 ? -3.316 2.860 22.067 1.00 98.31 107 LEU A CA 1
ATOM 893 C C . LEU A 1 107 ? -4.648 3.078 22.797 1.00 98.31 107 LEU A C 1
ATOM 895 O O . LEU A 1 107 ? -4.709 3.863 23.738 1.00 98.31 107 LEU A O 1
ATOM 899 N N . PHE A 1 108 ? -5.709 2.389 22.368 1.00 98.00 108 PHE A N 1
ATOM 900 C CA . PHE A 1 108 ? -7.056 2.579 22.897 1.00 98.00 108 PHE A CA 1
ATOM 901 C C . PHE A 1 108 ? -7.716 1.238 23.238 1.00 98.00 108 PHE A C 1
ATOM 903 O O . PHE A 1 108 ? -7.561 0.715 24.337 1.00 98.00 108 PHE A O 1
ATOM 910 N N . ASN A 1 109 ? -8.512 0.680 22.321 1.00 96.19 109 ASN A N 1
ATOM 911 C CA . ASN A 1 109 ? -9.246 -0.567 22.530 1.00 96.19 109 ASN A CA 1
ATOM 912 C C . ASN A 1 109 ? -9.650 -1.208 21.185 1.00 96.19 109 ASN A C 1
ATOM 914 O O . ASN A 1 109 ? -9.569 -0.559 20.138 1.00 96.19 109 ASN A O 1
ATOM 918 N N . PRO A 1 110 ? -10.132 -2.468 21.172 1.00 96.75 110 PRO A N 1
ATOM 919 C CA . PRO A 1 110 ? -10.473 -3.162 19.929 1.00 96.75 110 PRO A CA 1
ATOM 920 C C . PRO A 1 110 ? -11.557 -2.481 19.081 1.00 96.75 110 PRO A C 1
ATOM 922 O O . PRO A 1 110 ? -11.523 -2.605 17.861 1.00 96.75 110 PRO A O 1
ATOM 925 N N . ARG A 1 111 ? -12.510 -1.758 19.690 1.00 96.69 111 ARG A N 1
ATOM 926 C CA . ARG A 1 111 ? -13.567 -1.058 18.935 1.00 96.69 111 ARG A CA 1
ATOM 927 C C . ARG A 1 111 ? -12.987 0.115 18.150 1.00 96.69 111 ARG A C 1
ATOM 929 O O . ARG A 1 111 ? -13.299 0.265 16.975 1.00 96.69 111 ARG A O 1
ATOM 936 N N . VAL A 1 112 ? -12.106 0.893 18.783 1.00 98.19 112 VAL A N 1
ATOM 937 C CA . VAL A 1 112 ? -11.370 1.981 18.120 1.00 98.19 112 VAL A CA 1
ATOM 938 C C . VAL A 1 112 ? -10.459 1.420 17.029 1.00 98.19 112 VAL A C 1
ATOM 940 O O . VAL A 1 112 ? -10.419 1.975 15.938 1.00 98.19 112 VAL A O 1
ATOM 943 N N . GLY A 1 113 ? -9.811 0.275 17.273 1.00 98.38 113 GLY A N 1
ATOM 944 C CA . GLY A 1 113 ? -9.034 -0.435 16.255 1.00 98.3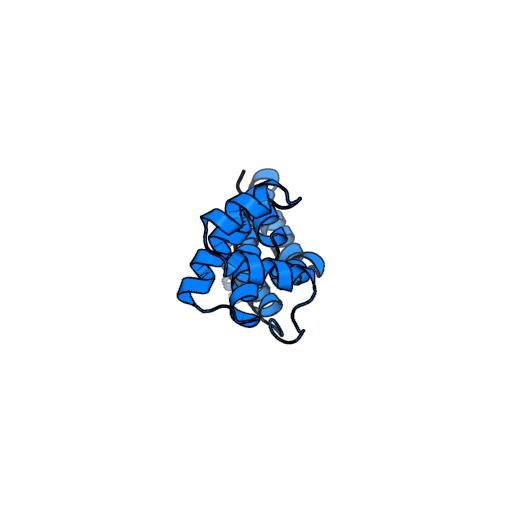8 113 GLY A CA 1
ATOM 945 C C . GLY A 1 113 ? -9.846 -0.776 15.004 1.00 98.38 113 GLY A C 1
ATOM 946 O O . GLY A 1 113 ? -9.405 -0.506 13.888 1.00 98.38 113 GLY A O 1
ATOM 947 N N . LEU A 1 114 ? -11.046 -1.344 15.175 1.00 98.56 114 LEU A N 1
ATOM 948 C CA . LEU A 1 114 ? -11.933 -1.668 14.051 1.00 98.56 114 LEU A CA 1
ATOM 949 C C . LEU A 1 114 ? -12.414 -0.413 13.321 1.00 98.56 114 LEU A C 1
ATOM 951 O O . LEU A 1 114 ? -12.462 -0.415 12.095 1.00 98.56 114 LEU A O 1
ATOM 955 N N . LEU A 1 115 ? -12.740 0.655 14.053 1.00 98.62 115 LEU A N 1
ATOM 956 C CA . LEU A 1 115 ? -13.155 1.920 13.449 1.00 98.62 115 LEU A CA 1
ATOM 957 C C . LEU A 1 115 ? -12.020 2.551 12.633 1.00 98.62 115 LEU A C 1
ATOM 959 O O . LEU A 1 115 ? -12.252 2.967 11.504 1.00 98.62 115 LEU A O 1
ATOM 963 N N . ALA A 1 116 ? -10.796 2.570 13.164 1.00 98.62 116 ALA A N 1
ATOM 964 C CA . ALA A 1 116 ? -9.622 3.079 12.459 1.00 98.62 116 ALA A CA 1
ATOM 965 C C . ALA A 1 116 ? -9.349 2.288 11.170 1.00 98.62 116 ALA A C 1
ATOM 967 O O . ALA A 1 116 ? -9.173 2.881 10.106 1.00 98.62 116 ALA A O 1
ATOM 968 N N . ALA A 1 117 ? -9.393 0.952 11.244 1.00 98.62 117 ALA A N 1
ATOM 969 C CA . ALA A 1 117 ? -9.250 0.094 10.072 1.00 98.62 117 ALA A CA 1
ATOM 970 C C . ALA A 1 117 ? -10.380 0.319 9.054 1.00 98.62 117 ALA A C 1
ATOM 972 O O . ALA A 1 117 ? -10.114 0.399 7.860 1.00 98.62 117 ALA A O 1
ATOM 973 N N . LEU A 1 118 ? -11.631 0.471 9.499 1.00 98.75 118 LEU A N 1
ATOM 974 C CA . LEU A 1 118 ? -12.762 0.740 8.609 1.00 98.75 118 LEU A CA 1
ATOM 975 C C . LEU A 1 118 ? -12.613 2.087 7.895 1.00 98.75 118 LEU A C 1
ATOM 977 O O . LEU A 1 118 ? -12.775 2.145 6.679 1.00 98.75 118 LEU A O 1
ATOM 981 N N . VAL A 1 119 ? -12.269 3.151 8.627 1.00 98.69 119 VAL A N 1
ATOM 982 C CA . VAL A 1 119 ? -12.023 4.480 8.047 1.00 98.69 119 VAL A CA 1
ATOM 983 C C . VAL A 1 119 ? -10.916 4.395 7.000 1.00 98.69 119 VAL A C 1
ATOM 985 O O . VAL A 1 119 ? -11.099 4.862 5.882 1.00 98.69 119 VAL A O 1
ATOM 988 N N . TRP A 1 120 ? -9.802 3.730 7.309 1.00 98.56 120 TRP A N 1
ATOM 989 C CA . TRP A 1 120 ? -8.703 3.555 6.358 1.00 98.56 120 TRP A CA 1
ATOM 990 C C . TRP A 1 120 ? -9.065 2.673 5.152 1.00 98.56 120 TRP A C 1
ATOM 992 O O . TRP A 1 120 ? -8.572 2.879 4.040 1.00 98.56 120 TRP A O 1
ATOM 1002 N N . ALA A 1 121 ? -9.936 1.681 5.347 1.00 98.62 121 ALA A N 1
ATOM 1003 C CA . ALA A 1 121 ? -10.381 0.785 4.287 1.00 98.62 121 ALA A CA 1
ATOM 1004 C C . ALA A 1 121 ? -11.160 1.533 3.200 1.00 98.62 121 ALA A C 1
ATOM 1006 O O . ALA A 1 121 ? -10.969 1.223 2.023 1.00 98.62 121 ALA A O 1
ATOM 1007 N N . VAL A 1 122 ? -11.986 2.511 3.590 1.00 98.62 122 VAL A N 1
ATOM 1008 C CA . VAL A 1 122 ? -12.892 3.246 2.688 1.00 98.62 122 VAL A CA 1
ATOM 1009 C C . VAL A 1 122 ? -12.409 4.653 2.327 1.00 98.62 122 VAL A C 1
ATOM 1011 O O . VAL A 1 122 ? -12.968 5.273 1.425 1.00 98.62 122 VAL A O 1
ATOM 1014 N N . ALA A 1 123 ? -11.395 5.179 3.019 1.00 98.38 123 ALA A N 1
ATOM 1015 C CA . ALA A 1 123 ? -10.872 6.511 2.751 1.00 98.38 123 ALA A CA 1
ATOM 1016 C C . ALA A 1 123 ? -10.269 6.604 1.333 1.00 98.38 123 ALA A C 1
ATOM 1018 O O . ALA A 1 123 ? -9.532 5.705 0.913 1.00 98.38 123 ALA A O 1
ATOM 1019 N N . PRO A 1 124 ? -10.517 7.711 0.606 1.00 97.69 124 PRO A N 1
ATOM 1020 C CA . PRO A 1 124 ? -10.135 7.833 -0.799 1.00 97.69 124 PRO A CA 1
ATOM 1021 C C . PRO A 1 124 ? -8.617 7.822 -1.006 1.00 97.69 124 PRO A C 1
ATOM 1023 O O . PRO A 1 124 ? -8.140 7.150 -1.913 1.00 97.69 124 PRO A O 1
ATOM 1026 N N . PHE A 1 125 ? -7.842 8.498 -0.150 1.00 97.75 125 PHE A N 1
ATOM 1027 C CA . PHE A 1 125 ? -6.383 8.565 -0.299 1.00 97.75 125 PHE A CA 1
ATOM 1028 C C . PHE A 1 125 ? -5.690 7.206 -0.115 1.00 97.75 125 PHE A C 1
ATOM 1030 O O . PHE A 1 125 ? -4.914 6.828 -0.990 1.00 97.75 125 PHE A O 1
ATOM 1037 N N . PRO A 1 126 ? -5.970 6.417 0.944 1.00 97.94 126 PRO A N 1
ATOM 1038 C CA . PRO A 1 126 ? -5.439 5.062 1.041 1.00 97.94 126 PRO A CA 1
ATOM 1039 C C . PRO A 1 126 ? -5.826 4.153 -0.122 1.00 97.94 126 PRO A C 1
ATOM 1041 O O . PRO A 1 126 ? -5.035 3.285 -0.478 1.00 97.94 126 PRO A O 1
ATOM 1044 N N . ILE A 1 127 ? -7.023 4.309 -0.698 1.00 98.19 127 ILE A N 1
ATOM 1045 C CA . ILE A 1 127 ? -7.423 3.552 -1.891 1.00 98.19 127 ILE A CA 1
ATOM 1046 C C . ILE A 1 127 ? -6.568 3.985 -3.083 1.00 98.19 127 ILE A C 1
ATOM 1048 O O . ILE A 1 127 ? -5.910 3.135 -3.676 1.00 98.19 127 ILE A O 1
ATOM 1052 N N . TYR A 1 128 ? -6.509 5.290 -3.362 1.00 97.25 128 TYR A N 1
ATOM 1053 C CA . TYR A 1 128 ? -5.730 5.875 -4.455 1.00 97.25 128 TYR A CA 1
ATOM 1054 C C . TYR A 1 128 ? -4.263 5.422 -4.417 1.00 97.25 128 TYR A C 1
ATOM 1056 O O . TYR A 1 128 ? -3.784 4.795 -5.356 1.00 97.25 128 TYR A O 1
ATOM 1064 N N . TYR A 1 129 ? -3.576 5.612 -3.288 1.00 97.19 129 TYR A N 1
ATOM 1065 C CA . TYR A 1 129 ? -2.163 5.242 -3.153 1.00 97.19 129 TYR A CA 1
ATOM 1066 C C . TYR A 1 129 ? -1.909 3.729 -3.105 1.00 97.19 129 TYR A C 1
ATOM 1068 O O . TYR A 1 129 ? -0.774 3.298 -3.287 1.00 97.19 129 TYR A O 1
ATOM 1076 N N . SER A 1 130 ? -2.940 2.912 -2.864 1.00 97.75 130 SER A N 1
ATOM 1077 C CA . SER A 1 130 ? -2.834 1.454 -3.020 1.00 97.75 130 SER A CA 1
ATOM 1078 C C . SER A 1 130 ? -2.985 1.021 -4.481 1.00 97.75 130 SER A C 1
ATOM 1080 O O . SER A 1 130 ? -2.519 -0.054 -4.837 1.00 97.75 130 SER A O 1
ATOM 1082 N N . GLN A 1 131 ? -3.650 1.820 -5.319 1.00 97.44 131 GLN A N 1
ATOM 1083 C CA . GLN A 1 131 ? -3.821 1.549 -6.750 1.00 97.44 131 GLN A CA 1
ATOM 1084 C C . GLN A 1 131 ? -2.699 2.130 -7.608 1.00 97.44 131 GLN A C 1
ATOM 1086 O O . GLN A 1 131 ? -2.657 1.874 -8.804 1.00 97.44 131 GLN A O 1
ATOM 1091 N N . GLU A 1 132 ? -1.788 2.889 -7.012 1.00 96.62 132 GLU A N 1
ATOM 1092 C CA . GLU A 1 132 ? -0.675 3.510 -7.709 1.00 96.62 132 GLU A CA 1
ATOM 1093 C C . GLU A 1 132 ? 0.588 2.649 -7.561 1.00 96.62 132 GLU A C 1
ATOM 1095 O O . GLU A 1 132 ? 0.976 2.257 -6.454 1.00 96.62 132 GLU A O 1
ATOM 1100 N N . ALA A 1 133 ? 1.264 2.342 -8.669 1.00 97.12 133 ALA A N 1
ATOM 1101 C CA . ALA A 1 133 ? 2.546 1.641 -8.678 1.00 97.12 133 ALA A CA 1
ATOM 1102 C C . ALA A 1 133 ? 3.678 2.589 -8.240 1.00 97.12 133 ALA A C 1
ATOM 1104 O O . ALA A 1 133 ? 4.553 2.954 -9.020 1.00 97.12 133 ALA A O 1
ATOM 1105 N N . ARG A 1 134 ? 3.613 3.049 -6.986 1.00 96.56 134 ARG A N 1
ATOM 1106 C CA . ARG A 1 134 ? 4.560 3.956 -6.326 1.00 96.56 134 ARG A CA 1
ATOM 1107 C C . ARG A 1 134 ? 4.799 3.517 -4.880 1.00 96.56 134 ARG A C 1
ATOM 1109 O O . ARG A 1 134 ? 4.062 2.703 -4.324 1.00 96.56 134 ARG A O 1
ATOM 1116 N N . MET A 1 135 ? 5.823 4.079 -4.232 1.00 96.44 135 MET A N 1
ATOM 1117 C CA . MET A 1 135 ? 6.254 3.633 -2.898 1.00 96.44 135 MET A CA 1
ATOM 1118 C C . MET A 1 135 ? 5.294 3.965 -1.745 1.00 96.44 135 MET A C 1
ATOM 1120 O O . MET A 1 135 ? 5.518 3.496 -0.634 1.00 96.44 135 MET A O 1
ATOM 1124 N N . TYR A 1 136 ? 4.240 4.755 -1.958 1.00 97.06 136 TYR A N 1
ATOM 1125 C CA . TYR A 1 136 ? 3.393 5.286 -0.881 1.00 97.06 136 TYR A CA 1
ATOM 1126 C C . TYR A 1 136 ? 2.745 4.199 -0.009 1.00 97.06 136 TYR A C 1
ATOM 1128 O O . TYR A 1 136 ? 2.761 4.299 1.223 1.00 97.06 136 TYR A O 1
ATOM 1136 N N . ALA A 1 137 ? 2.234 3.129 -0.628 1.00 97.44 137 ALA A N 1
ATOM 1137 C CA . ALA A 1 137 ? 1.687 1.983 0.098 1.00 97.44 137 ALA A CA 1
ATOM 1138 C C . ALA A 1 137 ? 2.758 1.288 0.958 1.00 97.44 137 ALA A C 1
ATOM 1140 O O . ALA A 1 137 ? 2.500 0.948 2.113 1.00 97.44 137 ALA A O 1
ATOM 1141 N N . LEU A 1 138 ? 3.979 1.139 0.431 1.00 97.88 138 LEU A N 1
ATOM 1142 C CA . LEU A 1 138 ? 5.099 0.526 1.148 1.00 97.88 138 LEU A CA 1
ATOM 1143 C C . LEU A 1 138 ? 5.605 1.403 2.296 1.00 97.88 138 LEU A C 1
ATOM 1145 O O . LEU A 1 138 ? 5.840 0.889 3.383 1.00 97.88 138 LEU A O 1
ATOM 1149 N N . VAL A 1 139 ? 5.725 2.715 2.087 1.00 97.00 139 VAL A N 1
ATOM 1150 C CA . VAL A 1 139 ? 6.110 3.670 3.139 1.00 97.00 139 VAL A CA 1
ATOM 1151 C C . VAL A 1 139 ? 5.110 3.620 4.291 1.00 97.00 139 VAL A C 1
ATOM 1153 O O . VAL A 1 139 ? 5.511 3.538 5.448 1.00 97.00 139 VAL A O 1
ATOM 1156 N N . THR A 1 140 ? 3.814 3.599 3.975 1.00 97.69 140 THR A N 1
ATOM 1157 C CA . THR A 1 140 ? 2.751 3.464 4.979 1.00 97.69 140 THR A CA 1
ATOM 1158 C C . THR A 1 140 ? 2.895 2.155 5.754 1.00 97.69 140 THR A C 1
ATOM 1160 O O . THR A 1 140 ? 2.889 2.162 6.982 1.00 97.69 140 THR A O 1
ATOM 1163 N N . PHE A 1 141 ? 3.053 1.034 5.046 1.00 98.44 141 PHE A N 1
ATOM 1164 C CA . PHE A 1 141 ? 3.178 -0.284 5.660 1.00 98.44 141 PHE A CA 1
ATOM 1165 C C . PHE A 1 141 ? 4.390 -0.376 6.595 1.00 98.44 141 PHE A C 1
ATOM 1167 O O . PHE A 1 141 ? 4.251 -0.793 7.742 1.00 98.44 141 PHE A O 1
ATOM 1174 N N . LEU A 1 142 ? 5.566 0.053 6.129 1.00 97.88 142 LEU A N 1
ATOM 1175 C CA . LEU A 1 142 ? 6.796 0.017 6.920 1.00 97.88 142 LEU A CA 1
ATOM 1176 C C . LEU A 1 142 ? 6.741 0.982 8.109 1.00 97.88 142 LEU A C 1
ATOM 1178 O O . LEU A 1 142 ? 7.187 0.618 9.192 1.00 97.88 142 LEU A O 1
ATOM 1182 N N . GLY A 1 143 ? 6.149 2.168 7.941 1.00 97.75 143 GLY A N 1
ATOM 1183 C CA . GLY A 1 143 ? 5.965 3.124 9.036 1.00 97.75 143 GLY A CA 1
ATOM 1184 C C . GLY A 1 143 ? 4.978 2.650 10.108 1.00 97.75 143 GLY A C 1
ATOM 1185 O O . GLY A 1 143 ? 5.094 3.036 11.264 1.00 97.75 143 GLY A O 1
ATOM 1186 N N . LEU A 1 144 ? 4.017 1.793 9.755 1.00 97.44 144 LEU A N 1
ATOM 1187 C CA . LEU A 1 144 ? 3.142 1.134 10.730 1.00 97.44 144 LEU A CA 1
ATOM 1188 C C . LEU A 1 144 ? 3.815 -0.058 11.427 1.00 97.44 144 LEU A C 1
ATOM 1190 O O . LEU A 1 144 ? 3.343 -0.486 12.481 1.00 97.44 144 LEU A O 1
ATOM 1194 N N . LEU A 1 145 ? 4.853 -0.631 10.813 1.00 96.12 145 LEU A N 1
ATOM 1195 C CA . LEU A 1 145 ? 5.567 -1.804 11.313 1.00 96.12 145 LEU A CA 1
ATOM 1196 C C . LEU A 1 145 ? 6.714 -1.447 12.277 1.00 96.12 145 LEU A C 1
ATOM 1198 O O . LEU A 1 145 ? 7.098 -2.301 13.076 1.00 96.12 145 LEU A O 1
ATOM 1202 N N . SER A 1 146 ? 7.257 -0.227 12.192 1.00 93.56 146 SER A N 1
ATOM 1203 C CA . SER A 1 146 ? 8.339 0.292 13.048 1.00 93.56 146 SER A CA 1
ATOM 1204 C C . SER A 1 146 ? 7.889 0.589 14.476 1.00 93.56 146 SER A C 1
ATOM 1206 O O . SER A 1 146 ? 8.661 0.278 15.408 1.00 93.56 146 SER A O 1
#